Protein AF-A0A084W3Z4-F1 (afdb_monomer_lite)

Foldseek 3Di:
DDDDPPDPDDDDDDDDDDPPPPPDQCVDPPNVVVLVVLLVVLLVVLVVCVVPDDPVCLVVSLVSLVVSLVSLVSDPCSVVVSQVSLVCCCVVVVVVVVSNVSSCVRPVVD

Radius of gyration: 20.15 Å; chains: 1; bounding box: 52×27×58 Å

Organism: Anopheles sinensis (NCBI:txid74873)

Sequence (110 aa):
MELIEEMFSVHTITGNNLRQCIKLSYDREPLNQLLEAAVSAYVNTTHSRLSHISPRHYSDFIDFLSKARDTFMLARDGPAHFSRLIENITIAYKGKKKLVRQVRQRFQFV

pLDDT: mean 81.85, std 22.63, range [30.72, 98.56]

Structure (mmCIF, N/CA/C/O backbone):
data_AF-A0A084W3Z4-F1
#
_entry.id   AF-A0A084W3Z4-F1
#
loop_
_atom_site.group_PDB
_atom_site.id
_atom_site.type_symbol
_atom_site.label_atom_id
_atom_site.label_alt_id
_atom_site.label_comp_id
_atom_site.label_asym_id
_atom_site.label_entity_id
_atom_site.label_seq_id
_atom_site.pdbx_PDB_ins_code
_atom_site.Cartn_x
_atom_site.Cartn_y
_atom_site.Cartn_z
_atom_site.occupancy
_atom_site.B_iso_or_equiv
_atom_site.auth_seq_id
_atom_site.auth_comp_id
_atom_site.auth_asym_id
_atom_site.auth_atom_id
_atom_site.pdbx_PDB_model_num
ATOM 1 N N . MET A 1 1 ? -10.940 14.349 43.902 1.00 35.69 1 MET A N 1
ATOM 2 C CA . MET A 1 1 ? -11.880 13.231 44.091 1.00 35.69 1 MET A CA 1
ATOM 3 C C . MET A 1 1 ? -13.240 13.785 43.722 1.00 35.69 1 MET A C 1
ATOM 5 O O . MET A 1 1 ? -13.781 14.563 44.488 1.00 35.69 1 MET A O 1
ATOM 9 N N . GLU A 1 2 ? -13.513 13.846 42.424 1.00 38.28 2 GLU A N 1
ATOM 10 C CA . GLU A 1 2 ? -14.159 12.780 41.634 1.00 38.28 2 GLU A CA 1
ATOM 11 C C . GLU A 1 2 ? -15.668 12.752 41.859 1.00 38.28 2 GLU A C 1
ATOM 13 O O . GLU A 1 2 ? -16.120 12.760 42.998 1.00 38.28 2 GLU A O 1
ATOM 18 N N . LEU A 1 3 ? -16.374 12.652 40.727 1.00 31.70 3 LEU A N 1
ATOM 19 C CA . LEU A 1 3 ? -17.824 12.599 40.546 1.00 31.70 3 LEU A CA 1
ATOM 20 C C . LEU A 1 3 ? -18.460 13.980 40.776 1.00 31.70 3 LEU A C 1
ATOM 22 O O . LEU A 1 3 ? -18.415 14.531 41.863 1.00 31.70 3 LEU A O 1
ATOM 26 N N . ILE A 1 4 ? -19.060 14.645 39.792 1.00 33.69 4 ILE A N 1
ATOM 27 C CA . ILE A 1 4 ? -20.146 14.160 38.938 1.00 33.69 4 ILE A CA 1
ATOM 28 C C . ILE A 1 4 ? -20.080 14.971 37.622 1.00 33.69 4 ILE A C 1
ATOM 30 O O . ILE A 1 4 ? -20.802 15.941 37.417 1.00 33.69 4 ILE A O 1
ATOM 34 N N . GLU A 1 5 ? -19.190 14.572 36.709 1.00 37.94 5 GLU A N 1
ATOM 35 C CA . GLU A 1 5 ? -19.280 14.864 35.261 1.00 37.94 5 GLU A CA 1
ATOM 36 C C . GLU A 1 5 ? -20.340 13.925 34.638 1.00 37.94 5 GLU A C 1
ATOM 38 O O . GLU A 1 5 ? -20.111 13.213 33.666 1.00 37.94 5 GLU A O 1
ATOM 43 N N . GLU A 1 6 ? -21.514 13.867 35.270 1.00 37.62 6 GLU A N 1
ATOM 44 C CA . GLU A 1 6 ? -22.655 13.012 34.908 1.00 37.62 6 GLU A CA 1
ATOM 45 C C . GLU A 1 6 ? -23.817 13.870 34.380 1.00 37.62 6 GLU A C 1
ATOM 47 O O . GLU A 1 6 ? -24.987 13.570 34.593 1.00 37.62 6 GLU A O 1
ATOM 52 N N . MET A 1 7 ? -23.510 15.004 33.740 1.00 31.08 7 MET A N 1
ATOM 53 C CA . MET A 1 7 ? -24.535 15.980 33.343 1.00 31.08 7 MET A CA 1
ATOM 54 C C . MET A 1 7 ? -24.379 16.567 31.937 1.00 31.08 7 MET A C 1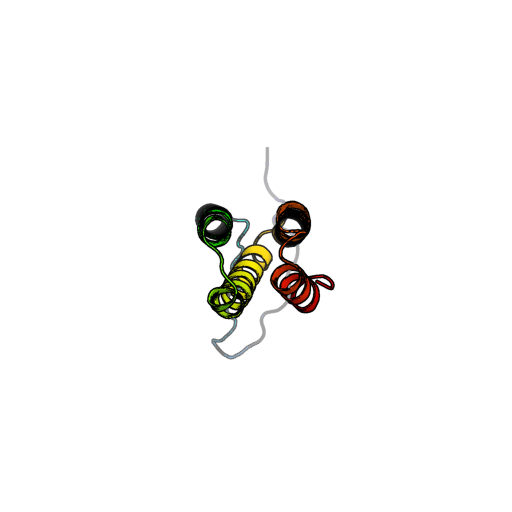
ATOM 56 O O . MET A 1 7 ? -25.075 17.525 31.599 1.00 31.08 7 MET A O 1
ATOM 60 N N . PHE A 1 8 ? -23.581 15.964 31.053 1.00 36.44 8 PHE A N 1
ATOM 61 C CA . PHE A 1 8 ? -23.678 16.284 29.623 1.00 36.44 8 PHE A CA 1
ATOM 62 C C . PHE A 1 8 ? -24.778 15.456 28.931 1.00 36.44 8 PHE A C 1
ATOM 64 O O . PHE A 1 8 ? -24.531 14.447 28.279 1.00 36.44 8 PHE A O 1
ATOM 71 N N . SER A 1 9 ? -26.016 15.917 29.159 1.00 30.81 9 SER A N 1
ATOM 72 C CA . SER A 1 9 ? -27.130 16.109 28.203 1.00 30.81 9 SER A CA 1
ATOM 73 C C . SER A 1 9 ? -27.050 15.308 26.883 1.00 30.81 9 SER A C 1
ATOM 75 O O . SER A 1 9 ? -26.207 15.591 26.038 1.00 30.81 9 SER A O 1
ATOM 77 N N . VAL A 1 10 ? -27.792 14.203 26.717 1.00 42.06 10 VAL A N 1
ATOM 78 C CA . VAL A 1 10 ? -29.200 14.065 26.243 1.00 42.06 10 VAL A CA 1
ATOM 79 C C . VAL A 1 10 ? -29.446 14.499 24.783 1.00 42.06 10 VAL A C 1
ATOM 81 O O . VAL A 1 10 ? -29.115 15.616 24.400 1.00 42.06 10 VAL A O 1
ATOM 84 N N . HIS A 1 11 ? -30.172 13.616 24.063 1.00 42.22 11 HIS A N 1
ATOM 85 C CA . HIS A 1 11 ? -30.901 13.711 22.772 1.00 42.22 11 HIS A CA 1
ATOM 86 C C . HIS A 1 11 ? -30.269 12.829 21.671 1.00 42.22 11 HIS A C 1
ATOM 88 O O . HIS A 1 11 ? -29.116 13.003 21.316 1.00 42.22 11 HIS A O 1
ATOM 94 N N . THR A 1 12 ? -30.933 11.839 21.065 1.00 30.72 12 THR A N 1
ATOM 95 C CA . THR A 1 12 ? -32.364 11.568 20.857 1.00 30.72 12 THR A CA 1
ATOM 96 C C . THR A 1 12 ? -32.614 10.053 20.812 1.00 30.72 12 THR A C 1
ATOM 98 O O . THR A 1 12 ? -31.829 9.297 20.243 1.00 30.72 12 THR A O 1
ATOM 101 N N . ILE A 1 13 ? -33.725 9.608 21.403 1.00 48.75 13 ILE A N 1
ATOM 102 C CA . ILE A 1 13 ? -34.288 8.269 21.205 1.00 48.75 13 ILE A CA 1
ATOM 103 C C . ILE A 1 13 ? -35.369 8.417 20.136 1.00 48.75 13 ILE A C 1
ATOM 105 O O . ILE A 1 13 ? -36.437 8.946 20.432 1.00 48.75 13 ILE A O 1
ATOM 109 N N . THR A 1 14 ? -35.108 7.933 18.918 1.00 38.75 14 THR A N 1
ATOM 110 C CA . THR A 1 14 ? -36.153 7.739 17.903 1.00 38.75 14 THR A CA 1
ATOM 111 C C . THR A 1 14 ? -35.885 6.474 17.085 1.00 38.75 14 THR A C 1
ATOM 113 O O . THR A 1 14 ? -34.920 6.393 16.334 1.00 38.75 14 THR A O 1
ATOM 116 N N . GLY A 1 15 ? -36.772 5.498 17.286 1.00 39.09 15 GLY A N 1
ATOM 117 C CA . GLY A 1 15 ? -37.187 4.377 16.435 1.00 39.09 15 GLY A CA 1
ATOM 118 C C . GLY A 1 15 ? -36.400 3.943 15.186 1.00 39.09 15 GLY A C 1
ATOM 119 O O . GLY A 1 15 ? -36.276 4.675 14.211 1.00 39.09 15 GLY A O 1
ATOM 120 N N . ASN A 1 16 ? -36.179 2.623 15.167 1.00 40.38 16 ASN A N 1
ATOM 121 C CA . ASN A 1 16 ? -36.367 1.688 14.047 1.00 40.38 16 ASN A CA 1
ATOM 122 C C . ASN A 1 16 ? -35.162 1.313 13.158 1.00 40.38 16 ASN A C 1
ATOM 124 O O . ASN A 1 16 ? -34.612 2.117 12.411 1.00 40.38 16 ASN A O 1
ATOM 128 N N . ASN A 1 17 ? -34.954 -0.015 13.121 1.00 39.09 17 ASN A N 1
ATOM 129 C CA . ASN A 1 17 ? -34.174 -0.862 12.202 1.00 39.09 17 ASN A CA 1
ATOM 130 C C . ASN A 1 17 ? -32.750 -1.241 12.663 1.00 39.09 17 ASN A C 1
ATOM 132 O O . ASN A 1 17 ? -31.815 -0.450 12.640 1.00 39.09 17 ASN A O 1
ATOM 136 N N . LEU A 1 18 ? -32.605 -2.524 13.017 1.00 47.25 18 LEU A N 1
ATOM 137 C CA . LEU A 1 18 ? -31.432 -3.275 13.498 1.00 47.25 18 LEU A CA 1
ATOM 138 C C . LEU A 1 18 ? -30.208 -3.313 12.544 1.00 47.25 18 LEU A C 1
ATOM 140 O O . LEU A 1 18 ? -29.633 -4.369 12.294 1.00 47.25 18 LEU A O 1
ATOM 144 N N . ARG A 1 19 ? -29.767 -2.177 11.994 1.00 48.94 19 ARG A N 1
ATOM 145 C CA . ARG A 1 19 ? -28.537 -2.083 11.180 1.00 48.94 19 ARG A CA 1
ATOM 146 C C . ARG A 1 19 ? -27.724 -0.815 11.430 1.00 48.94 19 ARG A C 1
ATOM 148 O O . ARG A 1 19 ? -27.010 -0.352 10.544 1.00 48.94 19 ARG A O 1
ATOM 155 N N . GLN A 1 20 ? -27.752 -0.277 12.645 1.00 44.78 20 GLN A N 1
ATOM 156 C CA . GLN A 1 20 ? -26.618 0.525 13.097 1.00 44.78 20 GLN A CA 1
ATOM 157 C C . GLN A 1 20 ? -25.468 -0.443 13.370 1.00 44.78 20 GLN A C 1
ATOM 159 O O . GLN A 1 20 ? -25.358 -1.017 14.449 1.00 44.78 20 GLN A O 1
ATOM 164 N N . CYS A 1 21 ? -24.644 -0.679 12.346 1.00 49.59 21 CYS A N 1
ATOM 165 C CA . CYS A 1 21 ? -23.320 -1.249 12.538 1.00 49.59 21 CYS A CA 1
ATOM 166 C C . CYS A 1 21 ? -22.630 -0.359 13.573 1.00 49.59 21 CYS A C 1
ATOM 168 O O . CYS A 1 21 ? -22.336 0.803 13.287 1.00 49.59 21 CYS A O 1
ATOM 170 N N . ILE A 1 22 ? -22.492 -0.858 14.802 1.00 54.84 22 ILE A N 1
ATOM 171 C CA . ILE A 1 22 ? -21.771 -0.173 15.869 1.00 54.84 22 ILE A CA 1
ATOM 172 C C . ILE A 1 22 ? -20.401 0.158 15.279 1.00 54.84 22 ILE A C 1
ATOM 174 O O . ILE A 1 22 ? -19.643 -0.750 14.937 1.00 54.84 22 ILE A O 1
ATOM 178 N N . LYS A 1 23 ? -20.110 1.446 15.069 1.00 57.91 23 LYS A N 1
ATOM 179 C CA . LYS A 1 23 ? -18.816 1.878 14.540 1.00 57.91 23 LYS A CA 1
ATOM 180 C C . LYS A 1 23 ? -17.773 1.490 15.585 1.00 57.91 23 LYS A C 1
ATOM 182 O O . LYS A 1 23 ? -17.701 2.118 16.639 1.00 57.91 23 LYS A O 1
ATOM 187 N N . LEU A 1 24 ? -17.039 0.409 15.326 1.00 68.12 24 LEU A N 1
ATOM 188 C CA . LEU A 1 24 ? -16.010 -0.082 16.234 1.00 68.12 24 LEU A CA 1
ATOM 189 C C . LEU A 1 24 ? -14.977 1.028 16.442 1.00 68.12 24 LEU A C 1
ATOM 191 O O . LEU A 1 24 ? -14.501 1.638 15.483 1.00 68.12 24 LEU A O 1
A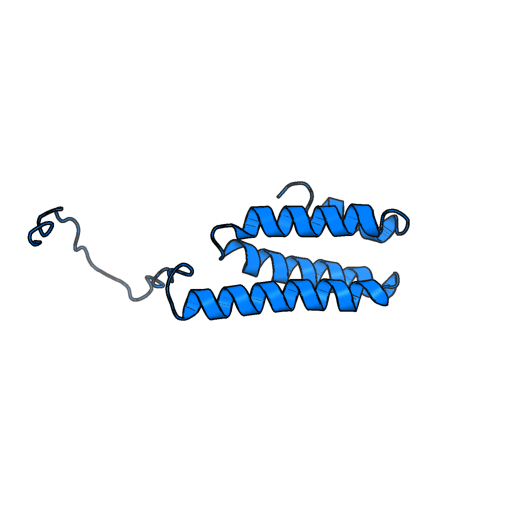TOM 195 N N . SER A 1 25 ? -14.659 1.312 17.702 1.00 76.50 25 SER A N 1
ATOM 196 C CA . SER A 1 25 ? -13.554 2.201 18.043 1.00 76.50 25 SER A CA 1
ATOM 197 C C . SER A 1 25 ? -12.273 1.374 17.997 1.00 76.50 25 SER A C 1
ATOM 199 O O . SER A 1 25 ? -12.031 0.558 18.883 1.00 76.50 25 SER A O 1
ATOM 201 N N . TYR A 1 26 ? -11.488 1.552 16.935 1.00 78.56 26 TYR A N 1
ATOM 202 C CA . TYR A 1 26 ? -10.210 0.859 16.749 1.00 78.56 26 TYR A CA 1
ATOM 203 C C . TYR A 1 26 ? -9.112 1.367 17.690 1.00 78.56 26 TYR A C 1
ATOM 205 O O . TYR A 1 26 ? -8.135 0.665 17.906 1.00 78.56 26 TYR A O 1
ATOM 213 N N . ASP A 1 27 ? -9.315 2.535 18.304 1.00 75.06 27 ASP A N 1
ATOM 214 C CA . ASP A 1 27 ? -8.390 3.153 19.263 1.00 75.06 27 ASP A CA 1
ATOM 215 C C . ASP A 1 27 ? -8.518 2.583 20.688 1.00 75.06 27 ASP A C 1
ATOM 217 O O . ASP A 1 27 ? -7.922 3.110 21.628 1.00 75.06 27 ASP A O 1
ATOM 221 N N . ARG A 1 28 ? -9.342 1.546 20.887 1.00 80.06 28 ARG A N 1
ATOM 222 C CA . ARG A 1 28 ? -9.549 0.913 22.194 1.00 80.06 28 ARG A CA 1
ATOM 223 C C . ARG A 1 28 ? -9.133 -0.547 22.178 1.00 80.06 28 ARG A C 1
ATOM 225 O O . ARG A 1 28 ? -9.307 -1.268 21.195 1.00 80.06 28 ARG A O 1
ATOM 232 N N . GLU A 1 29 ? -8.631 -0.996 23.318 1.00 80.12 29 GLU A N 1
ATOM 233 C CA . GLU A 1 29 ? -8.344 -2.406 23.551 1.00 80.12 29 GLU A CA 1
ATOM 234 C C . GLU A 1 29 ? -9.621 -3.264 23.503 1.00 80.12 29 GLU A C 1
ATOM 236 O O . GLU A 1 29 ? -10.688 -2.792 23.912 1.00 80.12 29 GLU A O 1
ATOM 241 N N . PRO A 1 30 ? -9.549 -4.520 23.015 1.00 82.88 30 PRO A N 1
ATOM 242 C CA . PRO A 1 30 ? -8.370 -5.224 22.477 1.00 82.88 30 PRO A CA 1
ATOM 243 C C . PRO A 1 30 ? -8.122 -4.982 20.973 1.00 82.88 30 PRO A C 1
ATOM 245 O O . PRO A 1 30 ? -7.196 -5.541 20.383 1.00 82.88 30 PRO A O 1
ATOM 248 N N . LEU A 1 31 ? -8.989 -4.204 20.317 1.00 86.62 31 LEU A N 1
ATOM 249 C CA . LEU A 1 31 ? -8.961 -4.022 18.865 1.00 86.62 31 LEU A CA 1
ATOM 250 C C . LEU A 1 31 ? -7.741 -3.227 18.402 1.00 86.62 31 LEU A C 1
ATOM 252 O O . LEU A 1 31 ? -7.231 -3.516 17.320 1.00 86.62 31 LEU A O 1
ATOM 256 N N . ASN A 1 32 ? -7.253 -2.295 19.224 1.00 89.31 32 ASN A N 1
ATOM 257 C CA . ASN A 1 32 ? -6.033 -1.553 18.924 1.00 89.31 32 ASN A CA 1
ATOM 258 C C . ASN A 1 32 ? -4.824 -2.491 18.762 1.00 89.31 32 ASN A C 1
ATOM 260 O O . ASN A 1 32 ? -4.175 -2.465 17.720 1.00 89.31 32 ASN A O 1
ATOM 264 N N . GLN A 1 33 ? -4.582 -3.403 19.715 1.00 90.25 33 GLN A N 1
ATOM 265 C CA . GLN A 1 33 ? -3.500 -4.396 19.612 1.00 90.25 33 GLN A CA 1
ATOM 266 C C . GLN A 1 33 ? -3.604 -5.262 18.351 1.00 90.25 33 GLN A C 1
ATOM 268 O O . GLN A 1 33 ? -2.607 -5.507 17.668 1.00 90.25 33 GLN A O 1
ATOM 273 N N . LEU A 1 34 ? -4.813 -5.723 18.014 1.00 93.31 34 LEU A N 1
ATOM 274 C CA . LEU A 1 34 ? -5.030 -6.508 16.799 1.00 93.31 34 LEU A CA 1
ATOM 275 C C . LEU A 1 34 ? -4.721 -5.689 15.538 1.00 93.31 34 LEU A C 1
ATOM 277 O O . LEU A 1 34 ? -4.111 -6.204 14.599 1.00 93.31 34 LEU A O 1
ATOM 281 N N . LEU A 1 35 ? -5.138 -4.424 15.511 1.00 93.94 35 LEU A N 1
ATOM 282 C CA . LEU A 1 35 ? -4.903 -3.527 14.389 1.00 93.94 35 LEU A CA 1
ATOM 283 C C . LEU A 1 35 ? -3.415 -3.198 14.228 1.00 93.94 35 LEU A C 1
ATOM 285 O O . LEU A 1 35 ? -2.896 -3.288 13.115 1.00 93.94 35 LEU A O 1
ATOM 289 N N . GLU A 1 36 ? -2.710 -2.887 15.315 1.00 92.62 36 GLU A N 1
ATOM 290 C CA . GLU A 1 36 ? -1.261 -2.667 15.305 1.00 92.62 36 GLU A CA 1
ATOM 291 C C . GLU A 1 36 ? -0.513 -3.906 14.795 1.00 92.62 36 GLU A C 1
ATOM 293 O O . GLU A 1 36 ? 0.354 -3.801 13.918 1.00 92.62 36 GLU A O 1
ATOM 298 N N . ALA A 1 37 ? -0.896 -5.097 15.266 1.00 95.00 37 ALA A N 1
ATOM 299 C CA . ALA A 1 37 ? -0.329 -6.356 14.795 1.00 95.00 37 ALA A C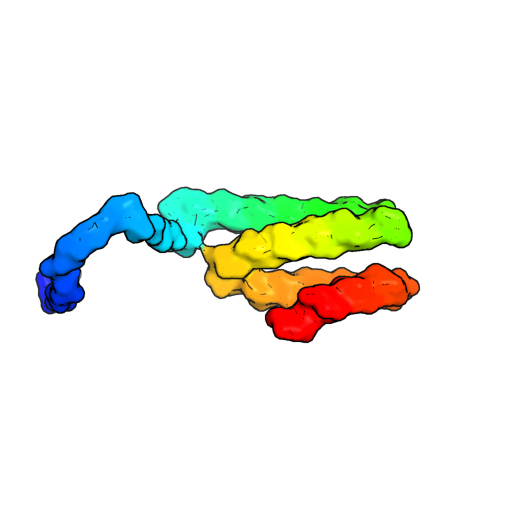A 1
ATOM 300 C C . ALA A 1 37 ? -0.593 -6.580 13.295 1.00 95.00 37 ALA A C 1
ATOM 302 O O . ALA A 1 37 ? 0.314 -6.978 12.558 1.00 95.00 37 ALA A O 1
ATOM 303 N N . ALA A 1 38 ? -1.804 -6.282 12.816 1.00 96.62 38 ALA A N 1
ATOM 304 C CA . ALA A 1 38 ? -2.153 -6.394 11.404 1.00 96.62 38 ALA A CA 1
ATOM 305 C C . ALA A 1 38 ? -1.349 -5.413 10.533 1.00 96.62 38 ALA A C 1
ATOM 307 O O . ALA A 1 38 ? -0.796 -5.813 9.505 1.00 96.62 38 ALA A O 1
ATOM 308 N N . VAL A 1 39 ? -1.226 -4.149 10.951 1.00 95.81 39 VAL A N 1
ATOM 309 C CA . VAL A 1 39 ? -0.405 -3.134 10.271 1.00 95.81 39 VAL A CA 1
ATOM 310 C C . VAL A 1 39 ? 1.054 -3.590 10.195 1.00 95.81 39 VAL A C 1
ATOM 312 O O . VAL A 1 39 ? 1.641 -3.587 9.111 1.00 95.81 39 VAL A O 1
ATOM 315 N N . SER A 1 40 ? 1.620 -4.065 11.308 1.00 95.94 40 SER A N 1
ATOM 316 C CA . SER A 1 40 ? 2.984 -4.606 11.357 1.00 95.94 40 SER A CA 1
ATOM 317 C C . SER A 1 40 ? 3.169 -5.792 10.401 1.00 95.94 40 SER A C 1
ATOM 319 O O . SER A 1 40 ? 4.127 -5.838 9.623 1.00 95.94 40 SER A O 1
ATOM 321 N N . ALA A 1 41 ? 2.205 -6.718 10.358 1.00 97.56 41 ALA A N 1
ATOM 322 C CA . ALA A 1 41 ? 2.225 -7.845 9.430 1.00 97.56 41 ALA A CA 1
ATOM 323 C C . ALA A 1 41 ? 2.201 -7.400 7.955 1.00 97.56 41 ALA A C 1
ATOM 325 O O . ALA A 1 41 ? 2.935 -7.963 7.134 1.00 97.56 41 ALA A O 1
ATOM 326 N N . TYR A 1 42 ? 1.420 -6.371 7.605 1.00 98.06 42 TYR A N 1
ATOM 327 C CA . TYR A 1 42 ? 1.415 -5.797 6.256 1.00 98.06 42 TYR A CA 1
ATOM 328 C C . TYR A 1 42 ? 2.758 -5.162 5.889 1.00 98.06 42 TYR A C 1
ATOM 330 O O . TYR A 1 42 ? 3.243 -5.384 4.776 1.00 98.06 42 TYR A O 1
ATOM 338 N N . VAL A 1 43 ? 3.390 -4.422 6.804 1.00 96.38 43 VAL A N 1
ATOM 339 C CA . VAL A 1 43 ? 4.726 -3.837 6.584 1.00 96.38 43 VAL A CA 1
ATOM 340 C C . VAL A 1 43 ? 5.762 -4.938 6.350 1.00 96.38 43 VAL A C 1
ATOM 342 O O . VAL A 1 43 ? 6.447 -4.930 5.325 1.00 96.38 43 VAL A O 1
ATOM 345 N N . ASN A 1 44 ? 5.820 -5.942 7.226 1.00 96.25 44 ASN A N 1
ATOM 346 C CA . ASN A 1 44 ? 6.761 -7.059 7.100 1.00 96.25 44 ASN A CA 1
ATOM 347 C C . ASN A 1 44 ? 6.562 -7.822 5.784 1.00 96.25 44 ASN A C 1
ATOM 349 O O . ASN A 1 44 ? 7.511 -8.053 5.033 1.00 96.25 44 ASN A O 1
ATOM 353 N N . THR A 1 45 ? 5.309 -8.127 5.444 1.00 97.94 45 THR A N 1
ATOM 354 C CA . THR A 1 45 ? 4.967 -8.810 4.190 1.00 97.94 45 THR A CA 1
ATOM 355 C C . THR A 1 45 ? 5.320 -7.963 2.966 1.00 97.94 45 THR A C 1
ATOM 357 O O . THR A 1 45 ? 5.756 -8.507 1.949 1.00 97.94 45 THR A O 1
ATOM 360 N N . THR A 1 46 ? 5.177 -6.635 3.047 1.00 97.75 46 THR A N 1
ATOM 361 C CA . THR A 1 46 ? 5.593 -5.707 1.985 1.00 97.75 46 THR A CA 1
ATOM 362 C C . THR A 1 46 ? 7.083 -5.857 1.699 1.00 97.75 46 THR A C 1
ATOM 364 O O . THR A 1 46 ? 7.465 -6.053 0.544 1.00 97.75 46 THR A O 1
ATOM 367 N N . HIS A 1 47 ? 7.917 -5.844 2.742 1.00 94.88 47 HIS A N 1
ATOM 368 C CA . HIS A 1 47 ? 9.358 -6.045 2.603 1.00 94.88 47 HIS A CA 1
ATOM 369 C C . HIS A 1 47 ? 9.690 -7.415 2.001 1.00 94.88 47 HIS A C 1
ATOM 371 O O . HIS A 1 47 ? 10.405 -7.472 1.000 1.00 94.88 47 HIS A O 1
ATOM 377 N N . SER A 1 48 ? 9.115 -8.503 2.526 1.00 95.75 48 SER A N 1
ATOM 378 C CA . SER A 1 48 ? 9.358 -9.857 2.009 1.00 95.75 48 SER A CA 1
ATOM 379 C C . SER A 1 48 ? 8.970 -10.009 0.535 1.00 95.75 48 SER A C 1
ATOM 381 O O . SER A 1 48 ? 9.718 -10.598 -0.246 1.00 95.75 48 SER A O 1
ATOM 383 N N . ARG A 1 49 ? 7.825 -9.447 0.119 1.00 96.88 49 ARG A N 1
ATOM 384 C CA . ARG A 1 49 ? 7.374 -9.489 -1.283 1.00 96.88 49 ARG A CA 1
ATOM 385 C C . ARG A 1 49 ? 8.291 -8.694 -2.207 1.00 96.88 49 ARG A C 1
ATOM 387 O O . ARG A 1 49 ? 8.542 -9.133 -3.328 1.00 96.88 49 ARG A O 1
ATOM 394 N N . LEU A 1 50 ? 8.792 -7.545 -1.756 1.00 95.62 50 LEU A N 1
ATOM 395 C CA . LEU A 1 50 ? 9.649 -6.676 -2.559 1.00 95.62 50 LEU A CA 1
ATOM 396 C C . LEU A 1 50 ? 11.042 -7.271 -2.824 1.00 95.62 50 LEU A C 1
ATOM 398 O O . LEU A 1 50 ? 11.552 -7.106 -3.935 1.00 95.62 50 LEU A O 1
ATOM 402 N N . SER A 1 51 ? 11.615 -8.022 -1.875 1.00 93.50 51 SER A N 1
ATOM 403 C CA . SER A 1 51 ? 12.929 -8.678 -2.021 1.00 93.50 51 SER A CA 1
ATOM 404 C C . SER A 1 51 ? 13.024 -9.595 -3.247 1.00 93.50 51 SER A C 1
ATOM 406 O O . SER A 1 51 ? 14.071 -9.676 -3.885 1.00 93.50 51 SER A O 1
ATOM 408 N N . HIS A 1 52 ? 11.917 -10.238 -3.629 1.00 91.25 52 HIS A N 1
ATOM 409 C CA . HIS A 1 52 ? 11.851 -11.160 -4.770 1.00 91.25 52 HIS A CA 1
ATOM 410 C C . HIS A 1 52 ? 10.845 -10.708 -5.842 1.00 91.25 52 HIS A C 1
ATOM 412 O O . HIS A 1 52 ? 10.333 -11.510 -6.631 1.00 91.25 52 HIS A O 1
ATOM 418 N N . ILE A 1 53 ? 10.532 -9.408 -5.897 1.00 95.25 53 ILE A N 1
ATOM 419 C CA . ILE A 1 53 ? 9.516 -8.904 -6.823 1.00 95.25 53 ILE A CA 1
ATOM 420 C C . ILE A 1 53 ? 10.027 -8.863 -8.270 1.00 95.25 53 ILE A C 1
ATOM 422 O O . ILE A 1 53 ? 11.080 -8.289 -8.581 1.00 95.25 53 ILE A O 1
ATOM 426 N N . SER A 1 54 ? 9.225 -9.408 -9.183 1.00 96.00 54 SER A N 1
ATOM 427 C CA . SER A 1 54 ? 9.458 -9.397 -10.629 1.00 96.00 54 SER A CA 1
ATOM 428 C C . SER A 1 54 ? 8.226 -8.843 -11.360 1.00 96.00 54 SER A C 1
ATOM 430 O O . SER A 1 54 ? 7.155 -8.762 -10.753 1.00 96.00 54 SER A O 1
ATOM 432 N N . PRO A 1 55 ? 8.326 -8.455 -12.647 1.00 97.56 55 PRO A N 1
ATOM 433 C CA . PRO A 1 55 ? 7.235 -7.779 -13.354 1.00 97.56 55 PRO A CA 1
ATOM 434 C C . PRO A 1 55 ? 5.893 -8.516 -13.357 1.00 97.56 55 PRO A C 1
ATOM 436 O O . PRO A 1 55 ? 4.851 -7.864 -13.379 1.00 97.56 55 PRO A O 1
ATOM 439 N N . ARG A 1 56 ? 5.908 -9.853 -13.312 1.00 97.88 56 ARG A N 1
ATOM 440 C CA . ARG A 1 56 ? 4.690 -10.676 -13.246 1.00 97.88 56 ARG A CA 1
ATOM 441 C C . ARG A 1 56 ? 3.957 -10.573 -11.902 1.00 97.88 56 ARG A C 1
ATOM 443 O O . ARG A 1 56 ? 2.777 -10.871 -11.854 1.00 97.88 56 ARG A O 1
ATOM 450 N N . HIS A 1 57 ? 4.630 -10.131 -10.836 1.00 97.88 57 HIS A N 1
ATOM 451 C CA . HIS A 1 57 ? 4.056 -10.004 -9.490 1.00 97.88 57 HIS A CA 1
ATOM 452 C C . HIS A 1 57 ? 3.452 -8.621 -9.219 1.00 97.88 57 HIS A C 1
ATOM 454 O O . HIS A 1 57 ? 2.887 -8.402 -8.153 1.00 97.88 57 HIS A O 1
ATOM 460 N N . TYR A 1 58 ? 3.614 -7.650 -10.127 1.00 97.88 58 TYR A N 1
ATOM 461 C CA . TYR A 1 58 ? 3.255 -6.267 -9.811 1.00 97.88 58 TYR A CA 1
ATOM 462 C C . TYR A 1 58 ? 1.755 -6.086 -9.588 1.00 97.88 58 TYR A C 1
ATOM 464 O O . TYR A 1 58 ? 1.400 -5.392 -8.647 1.00 97.88 58 TYR A O 1
ATOM 472 N N . SER A 1 59 ? 0.888 -6.720 -10.389 1.00 97.81 59 SER A N 1
ATOM 473 C CA . SER A 1 59 ? -0.569 -6.603 -10.203 1.00 97.81 59 SER A CA 1
ATOM 474 C C . SER A 1 59 ? -0.976 -7.059 -8.803 1.00 97.81 59 SER A C 1
ATOM 476 O O . SER A 1 59 ? -1.478 -6.263 -8.015 1.00 97.81 59 SER A O 1
ATOM 478 N N . ASP A 1 60 ? -0.610 -8.291 -8.451 1.00 98.06 60 ASP A N 1
ATOM 479 C CA . ASP A 1 60 ? -0.900 -8.886 -7.146 1.00 98.06 60 ASP A CA 1
ATOM 480 C C . ASP A 1 60 ? -0.308 -8.076 -5.988 1.00 98.06 60 ASP A C 1
ATOM 482 O O . ASP A 1 60 ? -0.884 -8.008 -4.902 1.00 98.06 60 ASP A O 1
ATOM 486 N N . PHE A 1 61 ? 0.855 -7.455 -6.197 1.00 98.44 61 PHE A N 1
ATOM 487 C CA . PHE A 1 61 ? 1.475 -6.586 -5.204 1.00 98.44 61 PHE A CA 1
ATOM 488 C C . PHE A 1 61 ? 0.715 -5.264 -5.022 1.00 98.44 61 PHE A C 1
ATOM 490 O O . PHE A 1 61 ? 0.526 -4.831 -3.887 1.00 98.44 61 PHE A O 1
ATOM 497 N N . ILE A 1 62 ? 0.233 -4.639 -6.101 1.00 98.06 62 ILE A N 1
ATOM 498 C CA . ILE A 1 62 ? -0.604 -3.430 -6.023 1.00 98.06 62 ILE A CA 1
ATOM 499 C C . ILE A 1 62 ? -1.952 -3.736 -5.355 1.00 98.06 62 ILE A C 1
ATOM 501 O O . ILE A 1 62 ? -2.438 -2.938 -4.547 1.00 98.06 62 ILE A O 1
ATOM 505 N N . ASP A 1 63 ? -2.542 -4.896 -5.631 1.00 98.19 63 ASP A N 1
ATOM 506 C CA . ASP A 1 63 ? -3.792 -5.316 -4.991 1.00 98.19 63 ASP A CA 1
ATOM 507 C C . ASP A 1 63 ? -3.582 -5.630 -3.506 1.00 98.19 63 ASP A C 1
ATOM 509 O O . ASP A 1 63 ? -4.391 -5.242 -2.663 1.00 98.19 63 ASP A O 1
ATOM 513 N N . PHE A 1 64 ? -2.451 -6.248 -3.160 1.00 98.56 64 PHE A N 1
ATOM 514 C CA . PHE A 1 64 ? -2.024 -6.422 -1.773 1.00 98.56 64 PHE A CA 1
ATOM 515 C C . PHE A 1 64 ? -1.866 -5.077 -1.042 1.00 98.56 64 PHE A C 1
ATOM 517 O O . PHE A 1 64 ? -2.414 -4.920 0.047 1.00 98.56 64 PHE A O 1
ATOM 524 N N . LEU A 1 65 ? -1.192 -4.089 -1.644 1.00 98.19 65 LEU A N 1
ATOM 525 C CA . LEU A 1 65 ? -1.056 -2.750 -1.057 1.00 98.19 65 LEU A CA 1
ATOM 526 C C . LEU A 1 65 ? -2.404 -2.036 -0.906 1.00 98.19 65 LEU A C 1
ATOM 528 O O . LEU A 1 65 ? -2.585 -1.274 0.039 1.00 98.19 65 LEU A O 1
ATOM 532 N N . SER A 1 66 ? -3.360 -2.300 -1.800 1.00 97.88 66 SER A N 1
ATOM 533 C CA . SER A 1 66 ? -4.711 -1.740 -1.688 1.00 97.88 66 SER A CA 1
ATOM 534 C C . SER A 1 66 ? -5.426 -2.265 -0.437 1.00 97.88 66 SER A C 1
ATOM 536 O O . SER A 1 66 ? -6.005 -1.478 0.301 1.00 97.88 66 SER A O 1
ATOM 538 N N . LYS A 1 67 ? -5.301 -3.566 -0.138 1.00 97.50 67 LYS A N 1
ATOM 539 C CA . LYS A 1 67 ? -5.837 -4.170 1.099 1.00 97.50 67 LYS A CA 1
ATOM 540 C C . LYS A 1 67 ? -5.113 -3.675 2.351 1.00 97.50 67 LYS A C 1
ATOM 542 O O . LYS A 1 67 ? -5.744 -3.429 3.378 1.00 97.50 67 LYS A O 1
ATOM 547 N N . ALA A 1 68 ? -3.792 -3.505 2.257 1.00 97.69 68 ALA A N 1
ATOM 548 C CA . ALA A 1 68 ? -3.000 -2.923 3.331 1.00 97.69 68 ALA A CA 1
ATOM 549 C C . ALA A 1 68 ? -3.505 -1.512 3.658 1.00 97.69 68 ALA A C 1
ATOM 551 O O . ALA A 1 68 ? -3.816 -1.238 4.811 1.00 97.69 68 ALA A O 1
ATOM 552 N N . ARG A 1 69 ? -3.685 -0.650 2.647 1.00 97.38 69 ARG A N 1
ATOM 553 C CA . ARG A 1 69 ? -4.224 0.705 2.821 1.00 97.38 69 ARG A CA 1
ATOM 554 C C . ARG A 1 69 ? -5.522 0.696 3.617 1.00 97.38 69 ARG A C 1
ATOM 556 O O . ARG A 1 69 ? -5.625 1.435 4.585 1.00 97.38 69 ARG A O 1
ATOM 563 N N . ASP A 1 70 ? -6.477 -0.148 3.238 1.00 95.75 70 ASP A N 1
ATOM 564 C CA . ASP A 1 70 ? -7.781 -0.197 3.902 1.00 95.75 70 ASP A CA 1
ATOM 565 C C . ASP A 1 70 ? -7.644 -0.542 5.399 1.00 95.75 70 ASP A C 1
ATOM 567 O O . ASP A 1 70 ? -8.400 -0.027 6.214 1.00 95.75 70 ASP A O 1
ATOM 571 N N . THR A 1 71 ? -6.625 -1.325 5.778 1.00 95.25 71 THR A N 1
ATOM 572 C CA . THR A 1 71 ? -6.285 -1.603 7.186 1.00 95.25 71 THR A CA 1
ATOM 573 C C . THR A 1 71 ? -5.623 -0.402 7.863 1.00 95.25 71 THR A C 1
ATOM 575 O O . THR A 1 71 ? -6.003 -0.034 8.969 1.00 95.25 71 THR A O 1
ATOM 578 N N . PHE A 1 72 ? -4.663 0.253 7.201 1.00 94.62 72 PHE A N 1
ATOM 579 C CA . PHE A 1 72 ? -4.017 1.459 7.733 1.00 94.62 72 PHE A CA 1
ATOM 580 C C . PHE A 1 72 ? -5.035 2.586 7.973 1.00 94.62 72 PHE A C 1
ATOM 582 O O . PHE A 1 72 ? -4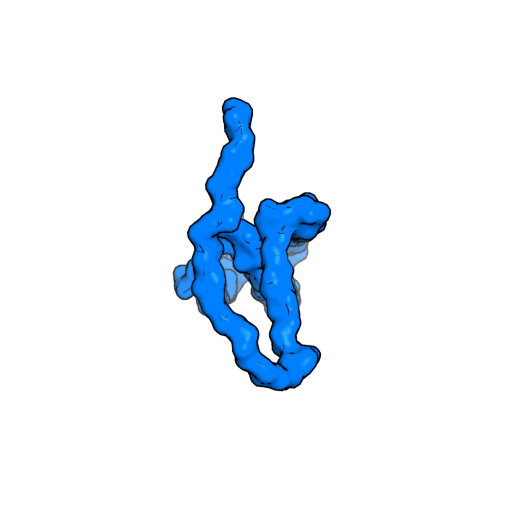.917 3.300 8.957 1.00 94.62 72 PHE A O 1
ATOM 589 N N . MET A 1 73 ? -6.072 2.720 7.143 1.00 94.19 73 MET A N 1
ATOM 590 C CA . MET A 1 73 ? -7.113 3.746 7.319 1.00 94.19 73 MET A CA 1
ATOM 591 C C . MET A 1 73 ? -7.961 3.564 8.589 1.00 94.19 73 MET A C 1
ATOM 593 O O . MET A 1 73 ? -8.677 4.486 8.972 1.00 94.19 73 MET A O 1
ATOM 597 N N . LEU A 1 74 ? -7.894 2.400 9.244 1.00 91.44 74 LEU A N 1
ATOM 598 C CA . LEU A 1 74 ? -8.574 2.155 10.519 1.00 91.44 74 LEU A CA 1
ATOM 599 C C . LEU A 1 74 ? -7.783 2.691 11.719 1.00 91.44 74 LEU A C 1
ATOM 601 O O . LEU A 1 74 ? -8.371 2.902 12.775 1.00 91.44 74 LEU A O 1
ATOM 605 N N . ALA A 1 75 ? -6.469 2.892 11.574 1.00 89.31 75 ALA A N 1
ATOM 606 C CA . ALA A 1 75 ? -5.597 3.354 12.649 1.00 89.31 75 ALA A CA 1
ATOM 607 C C . ALA A 1 75 ? -5.512 4.883 12.655 1.00 89.31 75 ALA A C 1
ATOM 609 O O . ALA A 1 75 ? -5.389 5.497 11.595 1.00 89.31 75 ALA A O 1
ATOM 610 N N . ARG A 1 76 ? -5.481 5.494 13.846 1.00 87.31 76 ARG A N 1
ATOM 611 C CA . ARG A 1 76 ? -5.425 6.957 14.025 1.00 87.31 76 ARG A CA 1
ATOM 612 C C . ARG A 1 76 ? -4.342 7.644 13.185 1.00 87.31 76 ARG A C 1
ATOM 614 O O . ARG A 1 76 ? -4.627 8.599 12.473 1.00 87.31 76 ARG A O 1
ATOM 621 N N . ASP A 1 77 ? -3.119 7.119 13.236 1.00 89.12 77 ASP A N 1
ATOM 622 C CA . ASP A 1 77 ? -1.947 7.656 12.523 1.00 89.12 77 ASP A CA 1
ATOM 623 C C . ASP A 1 77 ? -1.632 6.869 11.230 1.00 89.12 77 ASP A C 1
ATOM 625 O O . ASP A 1 77 ? -0.626 7.083 10.546 1.00 89.12 77 ASP A O 1
ATOM 629 N N . GLY A 1 78 ? -2.512 5.935 10.864 1.00 92.06 78 GLY A N 1
ATOM 630 C CA . GLY A 1 78 ? -2.298 5.006 9.767 1.00 92.06 78 GLY A CA 1
ATOM 631 C C . GLY A 1 78 ? -2.248 5.636 8.370 1.00 92.06 78 GLY A C 1
ATOM 632 O O . GLY A 1 78 ? -1.386 5.218 7.596 1.00 92.06 78 GLY A O 1
ATOM 633 N N . PRO A 1 79 ? -3.049 6.662 8.013 1.00 93.69 79 PRO A N 1
ATOM 634 C CA . PRO A 1 79 ? -2.906 7.337 6.721 1.00 93.69 79 PRO A CA 1
ATOM 635 C C . PRO A 1 79 ? -1.485 7.875 6.493 1.00 93.69 79 PRO A C 1
ATOM 637 O O . PRO A 1 79 ? -0.868 7.580 5.471 1.00 93.69 79 PRO A O 1
ATOM 640 N N . ALA A 1 80 ? -0.914 8.562 7.489 1.00 94.56 80 ALA A N 1
ATOM 641 C CA . ALA A 1 80 ? 0.451 9.083 7.418 1.00 94.56 80 ALA A CA 1
ATOM 642 C C . ALA A 1 80 ? 1.495 7.956 7.323 1.00 94.56 80 ALA A C 1
ATOM 644 O O . ALA A 1 80 ? 2.438 8.036 6.528 1.00 94.56 80 ALA A O 1
ATOM 645 N N . HIS A 1 81 ? 1.316 6.875 8.090 1.00 94.44 81 HIS A N 1
ATOM 646 C CA . HIS A 1 81 ? 2.188 5.700 8.013 1.00 94.44 81 HIS A CA 1
ATOM 647 C C . HIS A 1 81 ? 2.128 5.017 6.639 1.00 94.44 81 HIS A C 1
ATOM 649 O O . HIS A 1 81 ? 3.165 4.597 6.119 1.00 94.44 81 HIS A O 1
ATOM 655 N N . PHE A 1 82 ? 0.948 4.939 6.018 1.00 97.12 82 PHE A N 1
ATOM 656 C CA . PHE A 1 82 ? 0.787 4.367 4.684 1.00 97.12 82 PHE A CA 1
ATOM 657 C C . PHE A 1 82 ? 1.467 5.234 3.621 1.00 97.12 82 PHE A C 1
ATOM 659 O O . PHE A 1 82 ? 2.226 4.708 2.806 1.00 97.12 82 PHE A O 1
ATOM 666 N N . SER A 1 83 ? 1.285 6.557 3.657 1.00 96.06 83 SER A N 1
ATOM 667 C CA . SER A 1 83 ? 1.953 7.471 2.721 1.00 96.06 83 SER A CA 1
ATOM 668 C C . SER A 1 83 ? 3.478 7.360 2.818 1.00 96.06 83 SER A C 1
ATOM 670 O O . SER A 1 83 ? 4.155 7.259 1.792 1.00 96.06 83 SER A O 1
ATOM 672 N N . ARG A 1 84 ? 4.024 7.247 4.038 1.00 95.44 84 ARG A N 1
ATOM 673 C CA . ARG A 1 84 ? 5.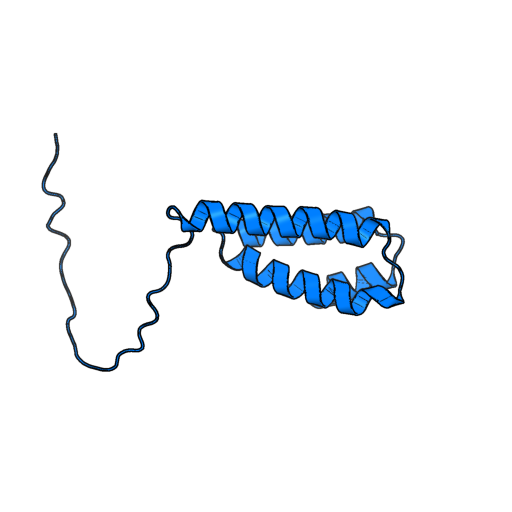459 7.002 4.256 1.00 95.44 84 ARG A CA 1
ATOM 674 C C . ARG A 1 84 ? 5.916 5.644 3.719 1.00 95.44 84 ARG A C 1
ATOM 676 O O . ARG A 1 84 ? 6.995 5.548 3.133 1.00 95.44 84 ARG A O 1
ATOM 683 N N . LEU A 1 85 ? 5.114 4.589 3.880 1.00 96.06 85 LEU A N 1
ATOM 684 C CA . LEU A 1 85 ? 5.404 3.277 3.295 1.00 96.06 85 LEU A CA 1
ATOM 685 C C . LEU A 1 85 ? 5.483 3.364 1.764 1.00 96.06 85 LEU A C 1
ATOM 687 O O . LEU A 1 85 ? 6.439 2.863 1.172 1.00 96.06 85 LEU A O 1
ATOM 691 N N . ILE A 1 86 ? 4.521 4.031 1.123 1.00 97.62 86 ILE A N 1
ATOM 692 C CA . ILE A 1 86 ? 4.515 4.232 -0.331 1.00 97.62 86 ILE A CA 1
ATOM 693 C C . ILE A 1 86 ? 5.743 5.024 -0.783 1.00 97.62 86 ILE A C 1
ATOM 695 O O . ILE A 1 86 ? 6.420 4.615 -1.730 1.00 97.62 86 ILE A O 1
ATOM 699 N N . GLU A 1 87 ? 6.077 6.114 -0.095 1.00 95.75 87 GLU A N 1
ATOM 700 C CA . GLU A 1 87 ? 7.275 6.902 -0.377 1.00 95.75 87 GLU A CA 1
ATOM 701 C C . GLU A 1 87 ? 8.539 6.032 -0.319 1.00 95.75 87 GLU A C 1
ATOM 703 O O . GLU A 1 87 ? 9.276 5.955 -1.310 1.00 95.75 87 GLU A O 1
ATOM 708 N N . ASN A 1 88 ? 8.724 5.286 0.774 1.00 94.81 88 ASN A N 1
ATOM 709 C CA . ASN A 1 88 ? 9.847 4.368 0.959 1.00 94.81 88 ASN A CA 1
ATOM 710 C C . ASN A 1 88 ? 9.965 3.360 -0.192 1.00 94.81 88 ASN A C 1
ATOM 712 O O . ASN A 1 88 ? 11.062 3.148 -0.715 1.00 94.81 88 ASN A O 1
ATOM 716 N N . ILE A 1 89 ? 8.847 2.773 -0.639 1.00 96.12 89 ILE A N 1
ATOM 717 C CA . ILE A 1 89 ? 8.828 1.859 -1.791 1.00 96.12 89 ILE A CA 1
ATOM 718 C C . ILE A 1 89 ? 9.314 2.584 -3.050 1.00 96.12 89 ILE A C 1
ATOM 720 O O . ILE A 1 89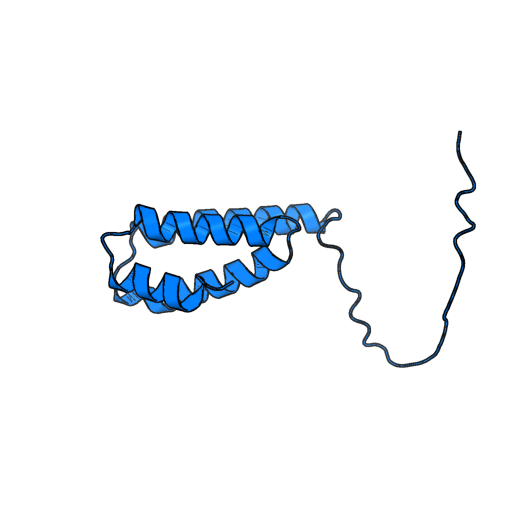 ? 10.170 2.068 -3.772 1.00 96.12 89 ILE A O 1
ATOM 724 N N . THR A 1 90 ? 8.797 3.783 -3.329 1.00 94.75 90 THR A N 1
ATOM 725 C CA . THR A 1 90 ? 9.161 4.516 -4.551 1.00 94.75 90 THR A CA 1
ATOM 726 C C . THR A 1 90 ? 10.622 4.968 -4.575 1.00 94.75 90 THR A C 1
ATOM 728 O O . THR A 1 90 ? 11.215 4.996 -5.655 1.00 94.75 90 THR A O 1
ATOM 731 N N . ILE A 1 91 ? 11.212 5.281 -3.416 1.00 94.62 91 ILE A N 1
ATOM 732 C CA . ILE A 1 91 ? 12.618 5.680 -3.285 1.00 94.62 91 ILE A CA 1
ATOM 733 C C . ILE A 1 91 ? 13.532 4.456 -3.395 1.00 94.62 91 ILE A C 1
ATOM 735 O O . ILE A 1 91 ? 14.425 4.429 -4.247 1.00 94.62 91 ILE A O 1
ATOM 739 N N . ALA A 1 92 ? 13.290 3.423 -2.581 1.00 91.69 92 ALA A N 1
ATOM 740 C CA . ALA A 1 92 ? 14.134 2.229 -2.523 1.00 91.69 92 ALA A CA 1
ATOM 741 C C . ALA A 1 92 ? 14.125 1.447 -3.845 1.00 91.69 92 ALA A C 1
ATOM 743 O O . ALA A 1 92 ? 15.147 0.909 -4.265 1.00 91.69 92 ALA A O 1
ATOM 744 N N . TYR A 1 93 ? 12.990 1.440 -4.552 1.00 94.44 93 TYR A N 1
ATOM 745 C CA . TYR A 1 93 ? 12.820 0.710 -5.808 1.00 94.44 93 TYR A CA 1
ATOM 746 C C . TYR A 1 93 ? 12.792 1.620 -7.040 1.00 94.44 93 TYR A C 1
ATOM 748 O O . TYR A 1 93 ? 12.288 1.210 -8.087 1.00 94.44 93 TYR A O 1
ATOM 756 N N . LYS A 1 94 ? 13.391 2.822 -6.971 1.00 91.31 94 LYS A N 1
ATOM 757 C CA . LYS A 1 94 ? 13.427 3.810 -8.072 1.00 91.31 94 LYS A CA 1
ATOM 758 C C . LYS A 1 94 ? 13.888 3.250 -9.429 1.00 91.31 94 LYS A C 1
ATOM 760 O O . LYS A 1 94 ? 13.427 3.704 -10.474 1.00 91.31 94 LYS A O 1
ATOM 765 N N . GLY A 1 95 ? 14.757 2.233 -9.430 1.00 94.31 95 GLY A N 1
ATOM 766 C CA . GLY A 1 95 ? 15.219 1.548 -10.646 1.00 94.31 95 GLY A CA 1
ATOM 767 C C . GLY A 1 95 ? 14.152 0.675 -11.325 1.00 94.31 95 GLY A C 1
ATOM 768 O O . GLY A 1 95 ? 14.174 0.495 -12.542 1.00 94.31 95 GLY A O 1
ATOM 769 N N . LYS A 1 96 ? 13.156 0.180 -10.578 1.00 95.38 96 LYS A N 1
ATOM 770 C CA . LYS A 1 96 ? 12.032 -0.608 -11.109 1.00 95.38 96 LYS A CA 1
ATOM 771 C C . LYS A 1 96 ? 10.927 0.324 -11.626 1.00 95.38 96 LYS A C 1
ATOM 773 O O . LYS A 1 96 ? 9.823 0.361 -11.088 1.00 95.38 96 LYS A O 1
ATOM 778 N N . LYS A 1 97 ? 11.201 1.053 -12.716 1.00 96.75 97 LYS A N 1
ATOM 779 C CA . LYS A 1 97 ? 10.323 2.112 -13.268 1.00 96.75 97 LYS A CA 1
ATOM 780 C C . LYS A 1 97 ? 8.847 1.710 -13.408 1.00 96.75 97 LYS A C 1
ATOM 782 O O . LYS A 1 97 ? 7.972 2.475 -13.020 1.00 96.75 97 LYS A O 1
ATOM 787 N N . LYS A 1 98 ? 8.555 0.511 -13.934 1.00 96.94 98 LYS A N 1
ATOM 788 C CA . LYS A 1 98 ? 7.168 0.028 -14.104 1.00 96.94 98 LYS A CA 1
ATOM 789 C C . LYS A 1 98 ? 6.450 -0.162 -12.761 1.00 96.94 98 LYS A C 1
ATOM 791 O O . LYS A 1 98 ? 5.305 0.262 -12.648 1.00 96.94 98 LYS A O 1
ATOM 796 N N . LEU A 1 99 ? 7.130 -0.725 -11.758 1.00 97.12 99 LEU A N 1
ATOM 797 C CA . LEU A 1 99 ? 6.591 -0.875 -10.402 1.00 97.12 99 LEU A CA 1
ATOM 798 C C . LEU A 1 99 ? 6.296 0.496 -9.797 1.00 97.12 99 LEU A C 1
ATOM 800 O O . LEU A 1 99 ? 5.171 0.761 -9.393 1.00 97.12 99 LEU A O 1
ATOM 804 N N . VAL A 1 100 ? 7.292 1.387 -9.800 1.00 96.94 100 VAL A N 1
ATOM 805 C CA . VAL A 1 100 ? 7.162 2.738 -9.234 1.00 96.94 100 VAL A CA 1
ATOM 806 C C . VAL A 1 100 ? 6.034 3.510 -9.910 1.00 96.94 100 VAL A C 1
ATOM 808 O O . VAL A 1 100 ? 5.242 4.146 -9.222 1.00 96.94 100 VAL A O 1
ATOM 811 N N . ARG A 1 101 ? 5.905 3.415 -11.240 1.00 96.56 101 ARG A N 1
ATOM 812 C CA . ARG A 1 101 ? 4.798 4.033 -11.978 1.00 96.56 101 ARG A CA 1
ATOM 813 C C . ARG A 1 101 ? 3.443 3.520 -11.494 1.00 96.56 101 ARG A C 1
ATOM 815 O O . ARG A 1 101 ? 2.568 4.333 -11.232 1.00 96.56 101 ARG A O 1
ATOM 822 N N . GLN A 1 102 ? 3.274 2.205 -11.361 1.00 97.06 102 GLN A N 1
ATOM 823 C CA . GLN A 1 102 ? 2.007 1.610 -10.922 1.00 97.06 102 GLN A CA 1
ATOM 824 C C . GLN A 1 102 ? 1.667 1.974 -9.472 1.00 97.06 102 GLN A C 1
ATOM 826 O O . GLN A 1 102 ? 0.528 2.335 -9.191 1.00 97.06 102 GLN A O 1
ATOM 831 N N . VAL A 1 103 ? 2.655 1.952 -8.572 1.00 97.12 103 VAL A N 1
ATOM 832 C CA . VAL A 1 103 ? 2.491 2.386 -7.175 1.00 97.12 103 VAL A CA 1
ATOM 833 C C . VAL A 1 103 ? 2.049 3.850 -7.121 1.00 97.12 103 VAL A C 1
ATOM 835 O O . VAL A 1 103 ? 1.054 4.171 -6.478 1.00 97.12 103 VAL A O 1
ATOM 838 N N . ARG A 1 104 ? 2.738 4.737 -7.849 1.00 95.12 104 ARG A N 1
ATOM 839 C CA . ARG A 1 104 ? 2.414 6.168 -7.888 1.00 95.12 104 ARG A CA 1
ATOM 840 C C . ARG A 1 104 ? 1.024 6.437 -8.458 1.00 95.12 104 ARG A C 1
ATOM 842 O O . ARG A 1 104 ? 0.248 7.163 -7.851 1.00 95.12 104 ARG A O 1
ATOM 849 N N . GLN A 1 105 ? 0.689 5.802 -9.581 1.00 95.25 105 GLN A N 1
ATOM 850 C CA . GLN A 1 105 ? -0.630 5.924 -10.210 1.00 95.25 105 GLN A CA 1
ATOM 851 C C . GLN A 1 105 ? -1.765 5.500 -9.276 1.00 95.25 105 GLN A C 1
ATOM 853 O O . GLN A 1 105 ? -2.854 6.058 -9.356 1.00 95.25 105 GLN A O 1
ATOM 858 N N . ARG A 1 106 ? -1.521 4.518 -8.404 1.00 95.81 106 ARG A N 1
ATOM 859 C CA . ARG A 1 106 ? -2.543 3.996 -7.499 1.00 95.81 106 ARG A CA 1
ATOM 860 C C . ARG A 1 106 ? -2.654 4.776 -6.187 1.00 95.81 106 ARG A C 1
ATOM 862 O O . ARG A 1 106 ? -3.756 4.858 -5.655 1.00 95.81 106 ARG A O 1
ATOM 869 N N . PHE A 1 107 ? -1.545 5.304 -5.661 1.00 94.69 107 PHE A N 1
ATOM 870 C CA . PHE A 1 107 ? -1.476 5.760 -4.266 1.00 94.69 107 PHE A CA 1
ATOM 871 C C . PHE A 1 107 ? -0.891 7.164 -4.044 1.00 94.69 107 PHE A C 1
ATOM 873 O O . PHE A 1 107 ? -0.950 7.642 -2.922 1.00 94.69 107 PHE A O 1
ATOM 880 N N . GLN A 1 108 ? -0.332 7.851 -5.050 1.00 75.19 108 GLN A N 1
ATOM 881 C CA . GLN A 1 108 ? 0.340 9.151 -4.834 1.00 75.19 108 GLN A CA 1
ATOM 882 C C . GLN A 1 108 ? -0.628 10.341 -4.627 1.00 75.19 108 GLN A C 1
ATOM 884 O O . GLN A 1 108 ? -0.177 11.452 -4.372 1.00 75.19 108 GLN A O 1
ATOM 889 N N . PHE A 1 109 ? -1.941 10.124 -4.729 1.00 60.12 109 PHE A N 1
ATOM 890 C CA . PHE A 1 109 ? -2.977 11.153 -4.535 1.00 60.12 109 PHE A CA 1
ATOM 891 C C . PHE A 1 109 ? -3.913 10.851 -3.353 1.00 60.12 109 PHE A C 1
ATOM 893 O O . PHE A 1 109 ? -5.037 11.348 -3.331 1.00 60.12 109 PHE A O 1
ATOM 900 N N . VAL A 1 110 ? -3.487 9.988 -2.427 1.00 50.88 110 VAL A N 1
ATOM 901 C CA . VAL A 1 110 ? -4.255 9.596 -1.234 1.00 50.88 110 VAL A CA 1
ATOM 902 C C . VAL A 1 110 ? -3.578 10.141 0.011 1.00 50.88 110 VAL A C 1
ATOM 904 O O . VAL A 1 110 ? -2.330 10.052 0.071 1.00 50.88 110 VAL A O 1
#

InterPro domains:
  IPR048370 ZSWIM4-8, C-terminal [PF21055] (16-99)

Secondary structure (DSSP, 8-state):
-----------------S-------TTSTTHHHHHHHHHHHHHHHHHHHHHT--GGGHHHHHHHHHHHHHHHTTSTTHHHHHHHHHHHHHHHTTT-HHHHHHHHHHHTT-